Protein AF-C2ET07-F1 (afdb_monomer_lite)

Sequence (80 aa):
GWYTLRIGELKAMLALAGGDLEQALVWTEWTMEFNSSVFSPERANYYRCLQTLLLLAQEEDRQPLQYLNAFVRMYGADAV

Radius of gyration: 12.81 Å; chains: 1; bounding box: 31×21×28 Å

Organism: NCBI:txid1423814

Structure (mmCIF, N/CA/C/O backbone):
data_AF-C2ET07-F1
#
_entry.id   AF-C2ET07-F1
#
loop_
_atom_site.group_PDB
_atom_site.id
_atom_site.type_symbol
_atom_site.label_atom_id
_atom_site.label_alt_id
_atom_site.label_comp_id
_atom_site.label_asym_id
_atom_site.label_entity_id
_atom_site.label_seq_id
_atom_site.pdbx_PDB_ins_code
_atom_site.Cartn_x
_atom_site.Cartn_y
_atom_site.Cartn_z
_atom_site.occupancy
_atom_site.B_iso_or_equiv
_atom_site.auth_seq_id
_atom_site.auth_comp_id
_atom_site.auth_asym_id
_atom_site.auth_atom_id
_atom_site.pdbx_PDB_model_num
ATOM 1 N N . GLY A 1 1 ? 4.943 -10.155 -12.133 1.00 55.03 1 GLY A N 1
ATOM 2 C CA . GLY A 1 1 ? 5.538 -11.462 -11.777 1.00 55.03 1 GLY A CA 1
ATOM 3 C C . GLY A 1 1 ? 6.293 -11.324 -10.470 1.00 55.03 1 GLY A C 1
ATOM 4 O O . GLY A 1 1 ? 6.699 -10.218 -10.152 1.00 55.03 1 GLY A O 1
ATOM 5 N N . TRP A 1 2 ? 6.496 -12.402 -9.710 1.00 73.50 2 TRP A N 1
ATOM 6 C CA . TRP A 1 2 ? 7.163 -12.364 -8.391 1.00 73.50 2 TRP A CA 1
ATOM 7 C C . TRP A 1 2 ? 8.566 -11.724 -8.414 1.00 73.50 2 TRP A C 1
ATOM 9 O O . TRP A 1 2 ? 9.002 -11.161 -7.419 1.00 73.50 2 TRP A O 1
ATOM 19 N N . TYR A 1 3 ? 9.241 -11.725 -9.567 1.00 79.38 3 TYR A N 1
ATOM 20 C CA . TYR A 1 3 ? 10.548 -11.091 -9.763 1.00 79.38 3 TYR A CA 1
ATOM 21 C C . TYR A 1 3 ? 10.533 -9.550 -9.683 1.00 79.38 3 TYR A C 1
ATOM 23 O O . TYR A 1 3 ? 11.590 -8.940 -9.550 1.00 79.38 3 TYR A O 1
ATOM 31 N N . THR A 1 4 ? 9.362 -8.900 -9.771 1.00 83.25 4 THR A N 1
ATOM 32 C CA . THR A 1 4 ? 9.222 -7.438 -9.604 1.00 83.25 4 THR A CA 1
ATOM 33 C C . THR A 1 4 ? 8.803 -7.027 -8.193 1.00 83.25 4 THR A C 1
ATOM 35 O O . THR A 1 4 ? 8.656 -5.827 -7.943 1.00 83.25 4 THR A O 1
ATOM 38 N N . LEU A 1 5 ? 8.568 -8.005 -7.308 1.00 86.75 5 LEU A N 1
ATOM 39 C CA . LEU A 1 5 ? 8.150 -7.778 -5.930 1.00 86.75 5 LEU A CA 1
ATOM 40 C C . LEU A 1 5 ? 9.314 -7.184 -5.135 1.00 86.75 5 LEU A C 1
ATOM 42 O O . LEU A 1 5 ? 10.425 -7.717 -5.131 1.00 86.75 5 LEU A O 1
ATOM 46 N N . ARG A 1 6 ? 9.066 -6.059 -4.471 1.00 91.31 6 ARG A N 1
ATOM 47 C CA . ARG A 1 6 ? 10.040 -5.389 -3.610 1.00 91.31 6 ARG A CA 1
ATOM 48 C C . ARG A 1 6 ? 9.883 -5.853 -2.169 1.00 91.31 6 ARG A C 1
ATOM 50 O O . ARG A 1 6 ? 8.823 -6.302 -1.744 1.00 91.31 6 ARG A O 1
ATOM 57 N N . ILE A 1 7 ? 10.953 -5.710 -1.391 1.00 93.00 7 ILE A N 1
ATOM 58 C CA . ILE A 1 7 ? 10.942 -6.116 0.018 1.00 93.00 7 ILE A CA 1
ATOM 59 C C . ILE A 1 7 ? 9.917 -5.323 0.845 1.00 93.00 7 ILE A C 1
ATOM 61 O O . ILE A 1 7 ? 9.321 -5.889 1.753 1.00 93.00 7 ILE A O 1
ATOM 65 N N . GLY A 1 8 ? 9.680 -4.048 0.510 1.00 93.25 8 GLY A N 1
ATOM 66 C CA . GLY A 1 8 ? 8.654 -3.224 1.156 1.00 93.25 8 GLY A CA 1
ATOM 67 C C . GLY A 1 8 ? 7.249 -3.779 0.925 1.00 93.25 8 GLY A C 1
ATOM 68 O O . GLY A 1 8 ? 6.518 -4.013 1.881 1.00 93.25 8 GLY A O 1
ATOM 69 N N . GLU A 1 9 ? 6.925 -4.106 -0.329 1.00 93.81 9 GLU A N 1
ATOM 70 C CA . GLU A 1 9 ? 5.660 -4.746 -0.710 1.00 93.81 9 GLU A CA 1
ATOM 71 C C . GLU A 1 9 ? 5.435 -6.063 0.039 1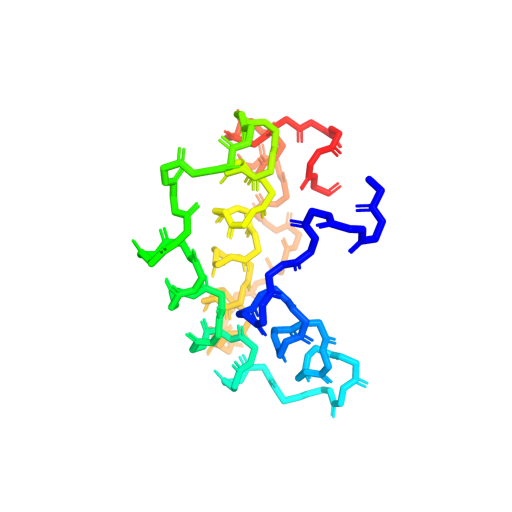.00 93.81 9 GLU A C 1
ATOM 73 O O . GLU A 1 9 ? 4.373 -6.268 0.622 1.00 93.81 9 GLU A O 1
ATOM 78 N N . LEU A 1 10 ? 6.447 -6.938 0.077 1.00 94.75 10 LEU A N 1
ATOM 79 C CA . LEU A 1 10 ? 6.351 -8.218 0.778 1.00 94.75 10 LEU A CA 1
ATOM 80 C C . LEU A 1 10 ? 6.100 -8.029 2.280 1.00 94.75 10 LEU A C 1
ATOM 82 O O . LEU A 1 10 ? 5.263 -8.720 2.854 1.00 94.75 10 LEU A O 1
ATOM 86 N N . LYS A 1 11 ? 6.809 -7.095 2.920 1.00 96.12 11 LYS A N 1
ATOM 87 C CA . LYS A 1 11 ? 6.631 -6.812 4.348 1.00 96.12 11 LYS A CA 1
ATOM 88 C C . LYS A 1 11 ? 5.245 -6.251 4.654 1.00 96.12 11 LYS A C 1
ATOM 90 O O . LYS A 1 11 ? 4.627 -6.708 5.610 1.00 96.12 11 LYS A O 1
ATOM 95 N N . ALA A 1 12 ? 4.735 -5.345 3.818 1.00 95.31 12 ALA A N 1
ATOM 96 C CA . ALA A 1 12 ? 3.370 -4.838 3.940 1.00 95.31 12 ALA A CA 1
ATOM 97 C C . ALA A 1 12 ? 2.343 -5.977 3.822 1.00 95.31 12 ALA A C 1
ATOM 99 O O . ALA A 1 12 ? 1.462 -6.102 4.666 1.00 95.31 12 ALA A O 1
ATOM 100 N N . MET A 1 13 ? 2.500 -6.865 2.833 1.00 94.31 13 MET A N 1
ATOM 101 C CA . MET A 1 13 ? 1.615 -8.024 2.649 1.00 94.31 13 MET A CA 1
ATOM 102 C C . MET A 1 13 ? 1.656 -9.001 3.831 1.00 94.31 13 MET A C 1
ATOM 104 O O . MET A 1 13 ? 0.615 -9.512 4.236 1.00 94.31 13 MET A O 1
ATOM 108 N N . LEU A 1 14 ? 2.838 -9.261 4.397 1.00 96.62 14 LEU A N 1
ATOM 109 C CA . LEU A 1 14 ? 2.983 -10.132 5.566 1.00 96.62 14 LEU A CA 1
ATOM 110 C C . LEU A 1 14 ? 2.361 -9.514 6.822 1.00 96.62 14 LEU A C 1
ATOM 112 O O . LEU A 1 14 ? 1.690 -10.225 7.565 1.00 96.62 14 LEU A O 1
ATOM 116 N N . ALA A 1 15 ? 2.541 -8.209 7.041 1.00 95.69 15 ALA A N 1
ATOM 117 C CA . ALA A 1 15 ? 1.918 -7.500 8.156 1.00 95.69 15 ALA A CA 1
ATOM 118 C C . ALA A 1 15 ? 0.383 -7.517 8.048 1.00 95.69 15 ALA A C 1
ATOM 120 O O . ALA A 1 15 ? -0.293 -7.857 9.017 1.00 95.69 15 ALA A O 1
ATOM 121 N N . LEU A 1 16 ? -0.159 -7.284 6.845 1.00 94.50 16 LEU A N 1
ATOM 122 C CA . LEU A 1 16 ? -1.593 -7.424 6.561 1.00 94.50 16 LEU A CA 1
ATOM 123 C C . LEU A 1 16 ? -2.106 -8.834 6.863 1.00 94.50 16 LEU A C 1
ATOM 125 O O . LEU A 1 16 ? -3.118 -8.988 7.540 1.00 94.50 16 LEU A O 1
ATOM 129 N N . ALA A 1 17 ? -1.404 -9.867 6.391 1.00 94.62 17 ALA A N 1
ATOM 130 C CA . ALA A 1 17 ? -1.776 -11.257 6.653 1.00 94.62 17 ALA A CA 1
ATOM 131 C C . ALA A 1 17 ? -1.693 -11.616 8.148 1.00 94.62 17 ALA A C 1
ATOM 133 O O . ALA A 1 17 ? -2.438 -12.475 8.615 1.00 94.62 17 ALA A O 1
ATOM 134 N N . GLY A 1 18 ? -0.805 -10.954 8.894 1.00 93.44 18 GLY A N 1
ATOM 135 C CA . GLY A 1 18 ? -0.687 -11.069 10.346 1.00 93.44 18 GLY A CA 1
ATOM 136 C C . GLY A 1 18 ?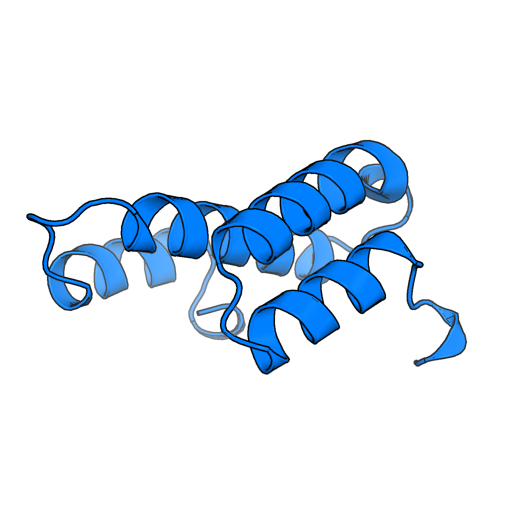 -1.709 -10.247 11.139 1.00 93.44 18 GLY A C 1
ATOM 137 O O . GLY A 1 18 ? -1.763 -10.393 12.356 1.00 93.44 18 GLY A O 1
ATOM 138 N N . GLY A 1 19 ? -2.508 -9.398 10.482 1.00 93.25 19 GLY A N 1
ATOM 139 C CA . GLY A 1 19 ? -3.455 -8.487 11.136 1.00 93.25 19 GLY A CA 1
ATOM 140 C C . GLY A 1 19 ? -2.808 -7.275 11.818 1.00 93.25 19 GLY A C 1
ATOM 141 O O . GLY A 1 19 ? -3.500 -6.518 12.492 1.00 93.25 19 GLY A O 1
ATOM 142 N N . ASP A 1 20 ? -1.503 -7.069 11.639 1.00 95.75 20 ASP A N 1
ATOM 143 C CA . ASP A 1 20 ? -0.767 -5.933 12.195 1.00 95.75 20 ASP A CA 1
ATOM 144 C C . ASP A 1 20 ? -0.901 -4.728 11.251 1.00 95.75 20 ASP A C 1
ATOM 146 O O . ASP A 1 20 ? -0.086 -4.509 10.347 1.00 95.75 20 ASP A O 1
ATOM 150 N N . LEU A 1 21 ? -1.997 -3.981 11.418 1.00 93.81 21 LEU A N 1
ATOM 151 C CA . LEU A 1 21 ? -2.346 -2.853 10.550 1.00 93.81 21 LEU A CA 1
ATOM 152 C C . LEU A 1 21 ? -1.377 -1.671 10.692 1.00 93.81 21 LEU A C 1
ATOM 154 O O 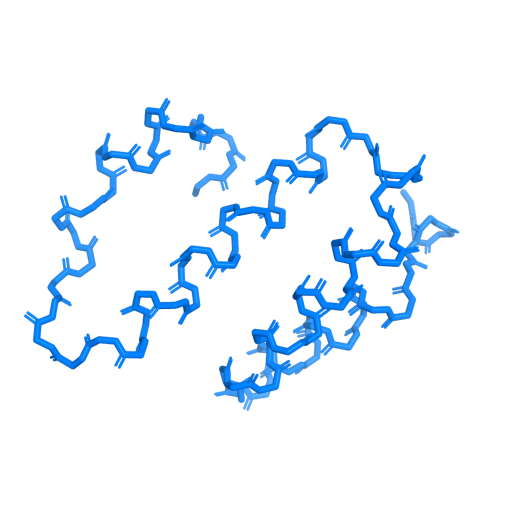. LEU A 1 21 ? -1.152 -0.953 9.718 1.00 93.81 21 LEU A O 1
ATOM 158 N N . GLU A 1 22 ? -0.771 -1.489 11.867 1.00 94.00 22 GLU A N 1
ATOM 159 C CA . GLU A 1 22 ? 0.247 -0.458 12.082 1.00 94.00 22 GLU A CA 1
ATOM 160 C C . GLU A 1 22 ? 1.500 -0.765 11.261 1.00 94.00 22 GLU A C 1
ATOM 162 O O . GLU A 1 22 ? 1.950 0.074 10.476 1.00 94.00 22 GLU A O 1
ATOM 167 N N . GLN A 1 23 ? 2.030 -1.991 11.352 1.00 95.31 23 GLN A N 1
ATOM 168 C CA . GLN A 1 23 ? 3.168 -2.377 10.519 1.00 95.31 23 GLN A CA 1
ATOM 169 C C . GLN A 1 23 ? 2.819 -2.405 9.032 1.00 95.31 23 GLN A C 1
ATOM 171 O O . GLN A 1 23 ? 3.654 -2.037 8.203 1.00 95.31 23 GLN A O 1
ATOM 176 N N . ALA A 1 24 ? 1.600 -2.810 8.670 1.00 96.56 24 ALA A N 1
ATOM 177 C CA . ALA A 1 24 ? 1.149 -2.761 7.286 1.00 96.56 24 ALA A CA 1
ATOM 178 C C . ALA A 1 24 ? 1.201 -1.334 6.725 1.00 96.56 24 ALA A C 1
ATOM 180 O O . ALA A 1 24 ? 1.656 -1.149 5.592 1.00 96.56 24 ALA A O 1
ATOM 181 N N . LEU A 1 25 ? 0.790 -0.334 7.513 1.00 96.19 25 LEU A N 1
ATOM 182 C CA . LEU A 1 25 ? 0.841 1.070 7.113 1.00 96.19 25 LEU A CA 1
ATOM 183 C C . LEU A 1 25 ? 2.287 1.528 6.937 1.00 96.19 25 LEU A C 1
ATOM 185 O O . LEU A 1 25 ? 2.640 1.999 5.859 1.00 96.19 25 LEU A O 1
ATOM 189 N N . VAL A 1 26 ? 3.140 1.284 7.935 1.00 97.06 26 VAL A N 1
ATOM 190 C CA . VAL A 1 26 ? 4.562 1.664 7.892 1.00 97.06 26 VAL A CA 1
ATOM 191 C C . VAL A 1 26 ? 5.248 1.119 6.638 1.00 97.06 26 VAL A C 1
ATOM 193 O O . VAL A 1 26 ? 5.936 1.850 5.925 1.00 97.06 26 VAL A O 1
ATOM 196 N N . TRP A 1 27 ? 5.054 -0.165 6.323 1.00 97.06 27 TRP A N 1
ATOM 197 C CA . TRP A 1 27 ? 5.680 -0.769 5.145 1.00 97.06 27 TRP A CA 1
ATOM 198 C C . TRP A 1 27 ? 5.051 -0.311 3.825 1.00 97.06 27 TRP A C 1
ATOM 200 O O . TRP A 1 27 ? 5.755 -0.252 2.813 1.00 97.06 27 TRP A O 1
ATOM 210 N N . THR A 1 28 ? 3.764 0.043 3.830 1.00 96.25 28 THR A N 1
ATOM 211 C CA . THR A 1 28 ? 3.076 0.634 2.672 1.00 96.25 28 THR A CA 1
ATOM 212 C C . THR A 1 28 ? 3.643 2.016 2.345 1.00 96.25 28 THR A C 1
ATOM 214 O O . THR A 1 28 ? 3.995 2.280 1.196 1.00 96.25 28 THR A O 1
ATOM 217 N N . GLU A 1 29 ? 3.820 2.873 3.346 1.00 95.81 29 GLU A N 1
ATOM 218 C CA . GLU A 1 29 ? 4.416 4.203 3.172 1.00 95.81 29 GLU A CA 1
ATOM 219 C C . GLU A 1 29 ? 5.867 4.095 2.720 1.00 95.81 29 GLU A C 1
ATOM 221 O O . GLU A 1 29 ? 6.259 4.672 1.704 1.00 95.81 29 GLU A O 1
ATOM 226 N N . TRP A 1 30 ? 6.638 3.241 3.394 1.00 96.50 30 TRP A N 1
ATOM 227 C CA . TRP A 1 30 ? 8.029 3.000 3.042 1.00 96.50 30 TRP A CA 1
ATOM 228 C C . TRP A 1 30 ? 8.175 2.502 1.599 1.00 96.50 30 TRP A C 1
ATOM 230 O O . TRP A 1 30 ? 9.031 2.977 0.853 1.00 96.50 30 TRP A O 1
ATOM 240 N N . THR A 1 31 ? 7.340 1.554 1.153 1.00 94.50 31 THR A N 1
ATOM 241 C CA . THR A 1 31 ? 7.452 1.052 -0.224 1.00 94.50 31 THR A CA 1
ATOM 242 C C . THR A 1 31 ? 7.055 2.110 -1.248 1.00 94.50 31 THR A C 1
ATOM 244 O O . THR A 1 31 ? 7.681 2.186 -2.304 1.00 94.50 31 THR A O 1
ATOM 247 N N . MET A 1 32 ? 6.082 2.968 -0.939 1.00 93.69 32 MET A N 1
ATOM 248 C CA . MET A 1 32 ? 5.725 4.088 -1.806 1.00 93.69 32 MET A CA 1
ATOM 249 C C . MET A 1 32 ? 6.859 5.109 -1.908 1.00 93.69 32 MET A C 1
ATOM 251 O O . MET A 1 32 ? 7.191 5.525 -3.016 1.00 93.69 32 MET A O 1
ATOM 255 N N . GLU A 1 33 ? 7.511 5.465 -0.804 1.00 93.75 33 GLU A N 1
ATOM 256 C CA . GLU A 1 33 ? 8.633 6.410 -0.816 1.00 93.75 33 GLU A CA 1
ATOM 257 C C . GLU A 1 33 ? 9.845 5.852 -1.575 1.00 93.75 33 GLU A C 1
ATOM 259 O O . GLU A 1 33 ? 10.353 6.484 -2.504 1.00 93.75 33 GLU A O 1
ATOM 264 N N . PHE A 1 34 ? 10.279 4.634 -1.239 1.00 92.25 34 PHE A N 1
ATOM 265 C CA . PHE A 1 34 ? 11.537 4.068 -1.735 1.00 92.25 34 PHE A CA 1
ATOM 266 C C . PHE A 1 34 ? 11.411 3.296 -3.055 1.00 92.25 34 PHE A C 1
ATOM 268 O O . PHE A 1 34 ? 12.422 3.000 -3.700 1.00 92.25 34 PHE A O 1
ATOM 275 N N . ASN A 1 35 ? 10.200 2.923 -3.478 1.00 90.44 35 ASN A N 1
ATOM 276 C CA . ASN A 1 35 ? 9.974 2.165 -4.713 1.00 90.44 35 ASN A CA 1
ATOM 277 C C . ASN A 1 35 ? 9.019 2.852 -5.704 1.00 90.44 35 ASN A C 1
ATOM 279 O O . ASN A 1 35 ? 8.725 2.266 -6.746 1.00 90.44 35 ASN A O 1
ATOM 283 N N . SER A 1 36 ? 8.612 4.102 -5.457 1.00 85.12 36 SER A N 1
ATOM 284 C CA . SER A 1 36 ? 7.775 4.889 -6.383 1.00 85.12 36 SER A CA 1
ATOM 285 C C . SER A 1 36 ? 8.285 4.888 -7.827 1.00 85.12 36 SER A C 1
ATOM 287 O O . SER A 1 36 ? 7.502 4.696 -8.753 1.00 85.12 36 SER A O 1
ATOM 289 N N . SER A 1 37 ? 9.595 5.045 -8.036 1.00 88.38 37 SER A N 1
ATOM 290 C CA . SER A 1 37 ? 10.206 5.142 -9.372 1.00 88.38 37 SER A CA 1
ATOM 291 C C . SER A 1 37 ? 10.098 3.870 -10.220 1.00 88.38 37 SER A C 1
ATOM 293 O O . SER A 1 37 ? 10.277 3.922 -11.434 1.00 88.38 37 SER A O 1
ATOM 295 N N . VAL A 1 38 ? 9.823 2.724 -9.592 1.00 87.81 38 VAL A N 1
ATOM 296 C CA . VAL A 1 38 ? 9.747 1.411 -10.250 1.00 87.81 38 VAL A CA 1
ATOM 297 C C . VAL A 1 38 ? 8.326 0.852 -10.288 1.00 87.81 38 VAL A C 1
ATOM 299 O O . VAL A 1 38 ? 8.119 -0.261 -10.780 1.00 87.81 38 VAL A O 1
ATOM 302 N N . PHE A 1 39 ? 7.349 1.586 -9.756 1.00 89.31 39 PHE A N 1
ATOM 303 C CA . PHE A 1 39 ? 5.948 1.191 -9.792 1.00 89.31 39 PHE A CA 1
ATOM 304 C C . PHE A 1 39 ? 5.317 1.559 -11.130 1.00 89.31 39 PHE A C 1
ATOM 306 O O . PHE A 1 39 ? 5.514 2.653 -11.656 1.00 89.31 39 PHE A O 1
ATOM 313 N N . SER A 1 40 ? 4.514 0.638 -11.669 1.00 91.06 40 SER A N 1
ATOM 314 C CA . SER A 1 40 ? 3.570 1.007 -12.719 1.00 91.06 40 SER A CA 1
ATOM 315 C C . SER A 1 40 ? 2.501 1.937 -12.135 1.00 91.06 40 SER A C 1
ATOM 317 O O . SER A 1 40 ? 2.272 1.916 -10.917 1.00 91.06 40 SER A O 1
ATOM 319 N N . PRO A 1 41 ? 1.806 2.721 -12.973 1.00 90.44 41 PRO A N 1
ATOM 320 C CA . PRO A 1 41 ? 0.685 3.532 -12.521 1.00 90.44 41 PRO A CA 1
ATOM 321 C C . PRO A 1 41 ? -0.368 2.723 -11.751 1.00 90.44 41 PRO A C 1
ATOM 323 O O . PRO A 1 41 ? -0.848 3.202 -10.725 1.00 90.44 41 PRO A O 1
ATOM 326 N N . GLU A 1 42 ? -0.676 1.485 -12.167 1.00 89.19 42 GLU A N 1
ATOM 327 C CA . GLU A 1 42 ? -1.647 0.647 -11.448 1.00 89.19 42 GLU A CA 1
ATOM 328 C C . GLU A 1 42 ? -1.141 0.249 -10.057 1.00 89.19 42 GLU A C 1
ATOM 330 O O . GLU A 1 42 ? -1.875 0.363 -9.078 1.00 89.19 42 GLU A O 1
ATOM 335 N N . ARG A 1 43 ? 0.131 -0.156 -9.933 1.00 90.31 43 ARG A N 1
ATOM 336 C CA . ARG A 1 43 ? 0.728 -0.497 -8.628 1.00 90.31 43 ARG A CA 1
ATOM 337 C C . ARG A 1 43 ? 0.799 0.704 -7.696 1.00 90.31 43 ARG A C 1
ATOM 339 O O . ARG A 1 43 ? 0.459 0.590 -6.523 1.00 90.31 43 ARG A O 1
ATOM 346 N N . ALA A 1 44 ? 1.206 1.861 -8.211 1.00 91.38 44 ALA A N 1
ATOM 347 C CA . ALA A 1 44 ? 1.231 3.094 -7.433 1.00 91.38 44 ALA A CA 1
ATOM 348 C C . ALA A 1 44 ? -0.180 3.499 -6.973 1.00 91.38 44 ALA A C 1
ATOM 350 O O . ALA A 1 44 ? -0.354 4.051 -5.889 1.00 91.38 44 ALA A O 1
ATOM 351 N N . ASN A 1 45 ? -1.202 3.233 -7.787 1.00 91.12 45 ASN A N 1
ATOM 352 C CA . ASN A 1 45 ? -2.592 3.460 -7.418 1.00 91.12 45 ASN A CA 1
ATOM 353 C C . ASN A 1 45 ? -3.073 2.493 -6.325 1.00 91.12 45 ASN A C 1
ATOM 355 O O . ASN A 1 45 ? -3.658 2.941 -5.344 1.00 91.12 45 ASN A O 1
ATOM 359 N N . TYR A 1 46 ? -2.743 1.205 -6.446 1.00 91.94 46 TYR A N 1
ATOM 360 C CA . TYR A 1 46 ? -3.037 0.189 -5.436 1.00 91.94 46 TYR A CA 1
ATOM 361 C C . TYR A 1 46 ? -2.454 0.547 -4.061 1.00 91.94 46 TYR A C 1
ATOM 363 O O . TYR A 1 46 ? -3.183 0.562 -3.074 1.00 91.94 46 TYR A O 1
ATOM 371 N N . TYR A 1 47 ? -1.167 0.907 -3.978 1.00 93.38 47 TYR A N 1
ATOM 372 C CA . TYR A 1 47 ? -0.555 1.239 -2.684 1.00 93.38 47 TYR A CA 1
ATOM 373 C C . TYR A 1 47 ? -1.087 2.545 -2.078 1.00 93.38 47 TYR A C 1
ATOM 375 O O . TYR A 1 47 ? -1.241 2.616 -0.862 1.00 93.38 47 TYR A O 1
ATOM 383 N N . ARG A 1 48 ? -1.464 3.543 -2.894 1.00 92.50 48 ARG A N 1
ATOM 384 C CA . ARG A 1 48 ? -2.160 4.752 -2.402 1.00 92.50 48 ARG A CA 1
ATOM 385 C C . ARG A 1 48 ? -3.544 4.434 -1.833 1.00 92.50 48 ARG A C 1
ATOM 387 O O . ARG A 1 48 ? -3.920 4.967 -0.786 1.00 92.50 48 ARG A O 1
ATOM 394 N N . CYS A 1 49 ? -4.286 3.555 -2.507 1.00 92.56 49 CYS A N 1
ATOM 395 C CA . CYS A 1 49 ? -5.562 3.043 -2.016 1.00 92.56 49 CYS A CA 1
ATOM 396 C C . CYS A 1 49 ? -5.362 2.333 -0.669 1.00 92.56 49 CYS A C 1
ATOM 398 O O . CYS A 1 49 ? -5.987 2.704 0.323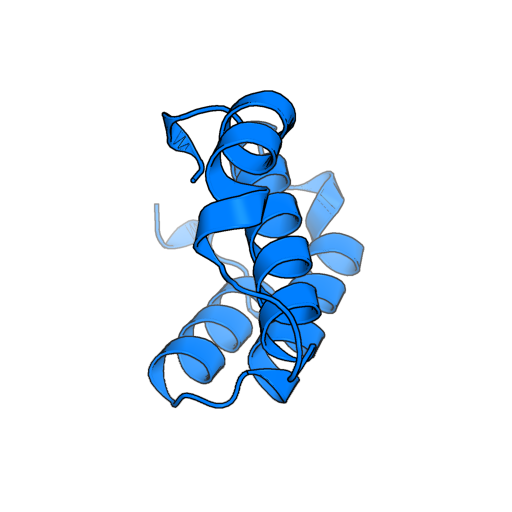 1.00 92.56 49 CYS A O 1
ATOM 400 N N . LEU A 1 50 ? -4.404 1.402 -0.605 1.00 92.56 50 LEU A N 1
ATOM 401 C CA . LEU A 1 50 ? -4.071 0.654 0.606 1.00 92.56 50 LEU A CA 1
ATOM 402 C C . LEU A 1 50 ? -3.660 1.565 1.772 1.00 92.56 50 LEU A C 1
ATOM 404 O O . LEU A 1 50 ? -4.162 1.384 2.876 1.00 92.56 50 LEU A O 1
ATOM 408 N N . GLN A 1 51 ? -2.805 2.566 1.535 1.00 94.38 51 GLN A N 1
ATOM 409 C CA . GLN A 1 51 ? -2.411 3.541 2.557 1.00 94.38 51 GLN A CA 1
ATOM 410 C C . GLN A 1 51 ? -3.640 4.253 3.132 1.00 94.38 51 GLN A C 1
ATOM 412 O O . GLN A 1 51 ? -3.797 4.351 4.346 1.00 94.38 51 GLN A O 1
ATOM 417 N N . THR A 1 52 ? -4.543 4.713 2.260 1.00 91.38 52 THR A N 1
ATOM 418 C CA . THR A 1 52 ? -5.747 5.432 2.692 1.00 91.38 52 THR A CA 1
ATOM 419 C C . THR A 1 52 ? -6.688 4.511 3.476 1.00 91.38 52 THR A C 1
ATOM 421 O O . THR A 1 52 ? -7.246 4.933 4.485 1.00 91.38 52 THR A O 1
ATOM 424 N N . LEU A 1 53 ? -6.849 3.250 3.055 1.00 89.62 53 LEU A N 1
ATOM 425 C CA . LEU A 1 53 ? -7.641 2.259 3.793 1.00 89.62 53 LEU A CA 1
ATOM 426 C C . LEU A 1 53 ? -7.059 1.986 5.182 1.00 89.62 53 LEU A C 1
ATOM 428 O O . LEU A 1 53 ? -7.810 1.934 6.150 1.00 89.62 53 LEU A O 1
ATOM 432 N N . LEU A 1 54 ? -5.737 1.839 5.286 1.00 91.25 54 LEU A N 1
ATOM 433 C CA . LEU A 1 54 ? -5.057 1.582 6.555 1.00 91.25 54 LEU A CA 1
ATOM 434 C C . LEU A 1 54 ? -5.159 2.767 7.519 1.00 91.25 54 LEU A C 1
ATOM 436 O O . LEU A 1 54 ? -5.405 2.556 8.702 1.00 91.25 54 LEU A O 1
ATOM 440 N N . LEU A 1 55 ? -5.046 3.999 7.017 1.00 90.69 55 LEU A N 1
ATOM 441 C CA . LEU A 1 55 ? -5.282 5.207 7.813 1.00 90.69 55 LEU A CA 1
ATOM 442 C C . LEU A 1 55 ? -6.727 5.274 8.319 1.00 90.69 55 LEU A C 1
ATOM 444 O O . LEU A 1 55 ? -6.960 5.553 9.490 1.00 90.69 55 LEU A O 1
ATOM 448 N N . LEU A 1 56 ? -7.704 4.970 7.460 1.00 86.62 56 LEU A N 1
ATOM 449 C CA . LEU A 1 56 ? -9.111 4.945 7.862 1.00 86.62 56 LEU A CA 1
ATOM 450 C C . LEU A 1 56 ? -9.430 3.820 8.847 1.00 86.62 56 LEU A C 1
ATOM 452 O O . LEU A 1 56 ? -10.288 4.004 9.701 1.00 86.62 56 LEU A O 1
ATOM 456 N N . ALA A 1 57 ? -8.751 2.676 8.753 1.00 85.31 57 ALA A N 1
ATOM 457 C CA . ALA A 1 57 ? -8.926 1.567 9.687 1.00 85.31 57 ALA A CA 1
ATOM 458 C C . ALA A 1 57 ? -8.477 1.910 11.120 1.00 85.31 57 ALA A C 1
ATOM 460 O O . ALA A 1 57 ? -8.890 1.230 12.055 1.00 85.31 57 ALA A O 1
ATOM 461 N N . GLN A 1 58 ? -7.662 2.955 11.298 1.00 84.94 58 GLN A N 1
ATOM 462 C CA . GLN A 1 58 ? -7.281 3.481 12.613 1.00 84.94 58 GLN A CA 1
ATOM 463 C C . GLN A 1 58 ? -8.309 4.475 13.181 1.00 84.94 58 GLN A C 1
ATOM 465 O O . GLN A 1 58 ? -8.230 4.833 14.354 1.00 84.94 58 GLN A O 1
ATOM 470 N N . GLU A 1 59 ? -9.279 4.934 12.383 1.00 84.31 59 GLU A N 1
ATOM 471 C CA . GLU A 1 59 ? -10.329 5.836 12.856 1.00 84.31 59 GLU A CA 1
ATOM 472 C C . GLU A 1 59 ? -11.490 5.044 13.486 1.00 84.31 59 GLU A C 1
ATOM 474 O O . GLU A 1 59 ? -12.331 4.483 12.785 1.00 84.31 59 GLU A O 1
ATOM 479 N N . GLU A 1 60 ? -11.568 5.033 14.821 1.00 69.06 60 GLU A N 1
ATOM 480 C CA . GLU A 1 60 ? -12.545 4.235 15.590 1.00 69.06 60 GLU A CA 1
ATOM 481 C C . GLU A 1 60 ? -14.022 4.626 15.357 1.00 69.06 60 GLU A C 1
ATOM 483 O O . GLU A 1 60 ? -14.917 3.811 15.572 1.00 69.06 60 GLU A O 1
ATOM 488 N N . ASP A 1 61 ? -14.294 5.852 14.892 1.00 69.31 61 ASP A N 1
ATOM 489 C CA . ASP A 1 61 ? -15.654 6.419 14.781 1.00 69.31 61 ASP A CA 1
ATOM 490 C C . ASP A 1 61 ? -16.211 6.411 13.339 1.00 69.31 61 ASP A C 1
ATOM 492 O O . ASP A 1 61 ? -17.269 6.974 13.044 1.00 69.31 61 ASP A O 1
ATOM 496 N N . ARG A 1 62 ? -15.494 5.801 12.383 1.00 62.84 62 ARG A N 1
ATOM 497 C CA . ARG A 1 62 ? -15.847 5.876 10.956 1.00 62.84 62 ARG A CA 1
ATOM 498 C C . ARG A 1 62 ? -16.361 4.559 10.394 1.00 62.84 62 ARG A C 1
ATOM 500 O O . ARG A 1 62 ? -15.709 3.524 10.446 1.00 62.84 62 ARG A O 1
ATOM 507 N N . GLN A 1 63 ? -17.533 4.613 9.757 1.00 64.62 63 GLN A N 1
ATOM 508 C CA . GLN A 1 63 ? -18.115 3.456 9.075 1.00 64.62 63 GLN A CA 1
ATOM 509 C C . GLN A 1 63 ? -17.474 3.261 7.685 1.00 64.62 63 GLN A C 1
ATOM 511 O O . GLN A 1 63 ? -17.618 4.141 6.829 1.00 64.62 63 GLN A O 1
ATOM 516 N N . PRO A 1 64 ? -16.857 2.099 7.392 1.00 63.66 64 PRO A N 1
ATOM 517 C CA . PRO A 1 64 ? -16.144 1.844 6.130 1.00 63.66 64 PRO A CA 1
ATOM 518 C C . PRO A 1 64 ? -16.996 2.062 4.869 1.00 63.66 64 PRO A C 1
ATOM 520 O O . PRO A 1 64 ? -16.523 2.556 3.844 1.00 63.66 64 PRO A O 1
ATOM 523 N N . LEU A 1 65 ? -18.292 1.754 4.960 1.00 65.88 65 LEU A N 1
ATOM 524 C CA . LEU A 1 65 ? -19.261 1.886 3.869 1.00 65.88 65 LEU A CA 1
ATOM 525 C C . LEU A 1 65 ? -19.475 3.335 3.406 1.00 65.88 65 LEU A C 1
ATOM 527 O O . LEU A 1 65 ? -19.870 3.552 2.261 1.00 65.88 65 LEU A O 1
ATOM 531 N N . GLN A 1 66 ? -19.197 4.328 4.255 1.00 67.69 66 GLN A N 1
ATOM 532 C CA . GLN A 1 66 ? 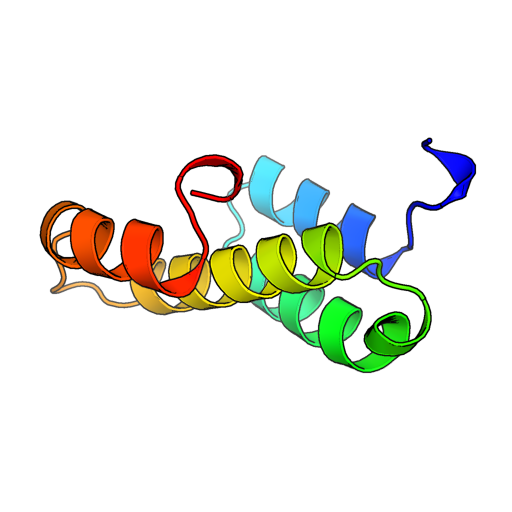-19.391 5.737 3.903 1.00 67.69 66 GLN A CA 1
ATOM 533 C C . GLN A 1 66 ? -18.361 6.228 2.874 1.00 67.69 66 GLN A C 1
ATOM 535 O O . GLN A 1 66 ? -18.656 7.133 2.091 1.00 67.69 66 GLN A O 1
ATOM 540 N N . TYR A 1 67 ? -17.183 5.598 2.812 1.00 68.75 67 TYR A N 1
ATOM 541 C CA . TYR A 1 67 ? -16.077 6.032 1.953 1.00 68.75 67 TYR A CA 1
ATOM 542 C C . TYR A 1 67 ? -15.925 5.214 0.677 1.00 68.75 67 TYR A C 1
ATOM 544 O O . TYR A 1 67 ? -15.270 5.683 -0.251 1.00 68.75 67 TYR A O 1
ATOM 552 N N . LEU A 1 68 ? -16.576 4.053 0.567 1.00 71.38 68 LEU A N 1
ATOM 553 C CA . LEU A 1 68 ? -16.447 3.166 -0.594 1.00 71.38 68 LEU A CA 1
ATOM 554 C C . LEU A 1 68 ? -16.731 3.896 -1.922 1.00 71.38 68 LEU A C 1
ATOM 556 O O . LEU A 1 68 ? -15.960 3.805 -2.872 1.00 71.38 68 LEU A O 1
ATOM 560 N N . ASN A 1 69 ? -17.778 4.726 -1.963 1.00 73.19 69 ASN A N 1
ATOM 561 C CA . ASN A 1 69 ? -18.122 5.527 -3.146 1.00 73.19 69 ASN A CA 1
ATOM 562 C C . ASN A 1 69 ? -17.101 6.634 -3.466 1.00 73.19 69 ASN A C 1
ATOM 564 O O . ASN A 1 69 ? -17.004 7.085 -4.609 1.00 73.19 69 ASN A O 1
ATOM 568 N N . ALA A 1 70 ? -16.380 7.143 -2.466 1.00 76.25 70 ALA A N 1
ATOM 569 C CA . ALA A 1 70 ? -15.286 8.087 -2.681 1.00 76.25 70 ALA A CA 1
ATOM 570 C C . ALA A 1 70 ? -14.027 7.351 -3.164 1.00 76.25 70 ALA A C 1
ATOM 572 O O . ALA A 1 70 ? -13.399 7.793 -4.122 1.00 76.25 70 ALA A O 1
ATOM 573 N N . PHE A 1 71 ? -13.730 6.186 -2.586 1.00 79.00 71 PHE A N 1
ATOM 574 C CA . PHE A 1 71 ? -12.616 5.321 -2.972 1.00 79.00 71 PHE A CA 1
ATOM 575 C C . PHE A 1 71 ? -12.707 4.861 -4.418 1.00 79.00 71 PHE A C 1
ATOM 577 O O . PHE A 1 71 ? -11.764 5.059 -5.178 1.00 79.00 71 PHE A O 1
ATOM 584 N N . VAL A 1 72 ? -13.864 4.340 -4.832 1.00 78.75 72 VAL A N 1
ATOM 585 C CA . VAL A 1 72 ? -14.089 3.910 -6.220 1.00 78.75 72 VAL A CA 1
ATOM 586 C C . VAL A 1 72 ? -13.906 5.077 -7.196 1.00 78.75 72 VAL A C 1
ATOM 588 O O . VAL A 1 72 ? -13.407 4.881 -8.300 1.00 78.75 72 VAL A O 1
ATOM 591 N N . ARG A 1 73 ? -14.240 6.311 -6.794 1.00 77.69 73 ARG A N 1
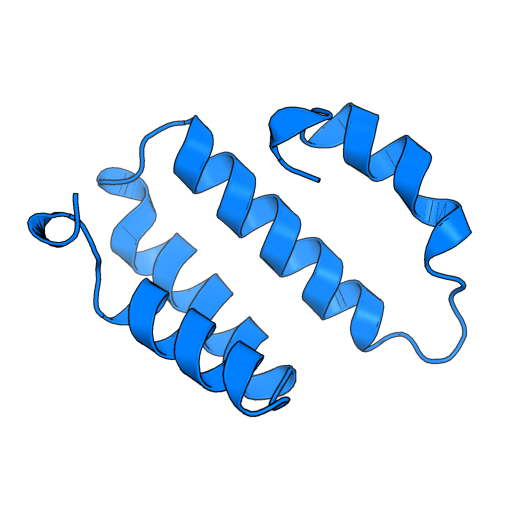ATOM 592 C CA . ARG A 1 73 ? -14.010 7.508 -7.620 1.00 77.69 73 ARG A CA 1
ATOM 593 C C . ARG A 1 73 ? -12.547 7.952 -7.661 1.00 77.69 73 ARG A C 1
ATOM 595 O O . ARG A 1 73 ? -12.116 8.449 -8.695 1.00 77.69 73 ARG A O 1
ATOM 602 N N . MET A 1 74 ? -11.803 7.810 -6.565 1.00 77.88 74 MET A N 1
ATOM 603 C CA . MET A 1 74 ? -10.403 8.247 -6.476 1.00 77.88 74 MET A CA 1
ATOM 604 C C . MET A 1 74 ? -9.421 7.234 -7.070 1.00 77.88 74 MET A C 1
ATOM 606 O O . MET A 1 74 ? -8.433 7.637 -7.679 1.00 77.88 74 MET A O 1
ATOM 610 N N . TYR A 1 75 ? -9.699 5.941 -6.907 1.00 80.44 75 TYR A N 1
ATOM 611 C CA . TYR A 1 75 ? -8.784 4.856 -7.256 1.00 80.44 75 TYR A CA 1
ATOM 612 C C . TYR A 1 75 ? -9.313 3.960 -8.386 1.00 80.44 75 TYR A C 1
ATOM 614 O O . TYR A 1 75 ? -8.526 3.245 -8.998 1.00 80.44 75 TYR A O 1
ATOM 622 N N . GLY A 1 76 ? -10.599 4.041 -8.739 1.00 79.25 76 GLY A N 1
ATOM 623 C CA . GLY A 1 76 ? -11.227 3.159 -9.727 1.00 79.25 76 GLY A CA 1
ATOM 624 C C . GLY A 1 76 ? -11.693 1.836 -9.115 1.00 79.25 76 GLY A C 1
ATOM 625 O O . GLY A 1 76 ? -11.147 1.374 -8.118 1.00 79.25 76 GLY A O 1
ATOM 626 N N . ALA A 1 77 ? -12.715 1.220 -9.716 1.00 77.19 77 ALA A N 1
ATOM 627 C CA . ALA A 1 77 ? -13.319 -0.013 -9.201 1.00 77.19 77 ALA A CA 1
ATOM 628 C C . ALA A 1 77 ? -12.369 -1.224 -9.232 1.00 77.19 77 ALA A C 1
ATOM 630 O O . ALA A 1 77 ? -12.515 -2.119 -8.414 1.00 77.19 77 ALA A O 1
ATOM 631 N N . ASP A 1 78 ? -11.385 -1.238 -10.134 1.00 72.94 78 ASP A N 1
ATOM 632 C CA . ASP A 1 78 ? -10.410 -2.334 -10.232 1.00 72.94 78 ASP A CA 1
ATOM 633 C C . ASP A 1 78 ? -9.353 -2.313 -9.109 1.00 72.94 78 ASP A C 1
ATOM 635 O O . ASP A 1 78 ? -8.614 -3.281 -8.942 1.00 72.94 78 ASP A O 1
ATOM 639 N N . ALA A 1 79 ? -9.243 -1.209 -8.360 1.00 63.88 79 ALA A N 1
ATOM 640 C CA . ALA A 1 79 ? -8.230 -1.009 -7.321 1.00 63.88 79 ALA A CA 1
ATOM 641 C C . ALA A 1 79 ? -8.797 -0.969 -5.889 1.00 63.88 79 ALA A C 1
ATOM 643 O O . ALA A 1 79 ? -8.020 -0.780 -4.948 1.00 63.88 79 ALA A O 1
ATOM 644 N N . VAL A 1 80 ? -10.120 -1.091 -5.731 1.00 54.31 80 VAL A N 1
ATOM 645 C CA . VAL A 1 80 ? -10.859 -1.006 -4.457 1.00 54.31 80 VAL A CA 1
ATOM 646 C C . VAL A 1 80 ? -11.454 -2.358 -4.100 1.00 54.31 80 VAL A C 1
ATOM 648 O O . VAL A 1 80 ? -12.012 -3.006 -5.009 1.00 54.31 80 VAL A O 1
#

Secondary structure (DSSP, 8-state):
-GGG--HHHHHHHHHHHTT-HHHHHHHHHHHHHHHGGG--HHHHHHHHHHHHHHHHHT-TT--GGGTHHHHHHHH-GGG-

Foldseek 3Di:
DVVLDDPLNVQLVVCVVVVNLVSNLVSLVVCCVPVVVVDDPLRNLLSVLSNVVSVVVPVPPDDPVVCPVVSCVRRNPVND

InterPro domains:
  IPR041080 YcaO cyclodehydratase, C-terminal [PF18381] (2-80)

pLDDT: mean 85.83, std 10.98, range [54.31, 97.06]